Protein AF-A0A4R6FDE5-F1 (afdb_monomer_lite)

Structure (mmCIF, N/CA/C/O backbone):
data_AF-A0A4R6FDE5-F1
#
_entry.id   AF-A0A4R6FDE5-F1
#
loop_
_atom_site.group_PDB
_atom_site.id
_atom_site.type_symbol
_atom_site.label_atom_id
_atom_site.label_alt_id
_atom_site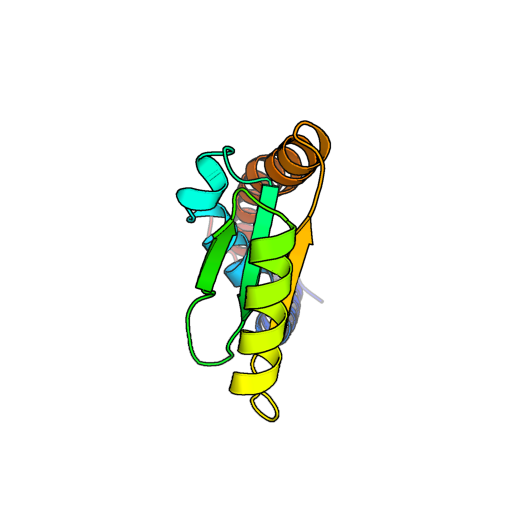.label_comp_id
_atom_site.label_asym_id
_atom_site.label_entity_id
_atom_site.label_seq_id
_atom_site.pdbx_PDB_ins_code
_atom_site.Cartn_x
_atom_site.Cartn_y
_atom_site.Cartn_z
_atom_site.occupancy
_atom_site.B_iso_or_equiv
_atom_site.auth_seq_id
_atom_site.auth_comp_id
_atom_site.auth_asym_id
_atom_site.auth_atom_id
_atom_site.pdbx_PDB_model_num
ATOM 1 N N . MET A 1 1 ? 23.647 -8.393 -17.957 1.00 69.69 1 MET A N 1
ATOM 2 C CA . MET A 1 1 ? 22.354 -7.798 -17.632 1.00 69.69 1 MET A CA 1
ATOM 3 C C . MET A 1 1 ? 22.084 -6.780 -18.705 1.00 69.69 1 MET A C 1
ATOM 5 O O . MET A 1 1 ? 22.731 -5.735 -18.722 1.00 69.69 1 MET A O 1
ATOM 9 N N . ASP A 1 2 ? 21.293 -7.190 -19.684 1.00 90.00 2 ASP A N 1
ATOM 10 C CA . ASP A 1 2 ? 20.734 -6.290 -20.685 1.00 90.00 2 ASP A CA 1
ATOM 11 C C . ASP A 1 2 ? 19.399 -5.696 -20.198 1.00 90.00 2 ASP A C 1
ATOM 13 O O . ASP A 1 2 ? 18.933 -6.000 -19.096 1.00 90.00 2 ASP A O 1
ATOM 17 N N . ASP A 1 3 ? 18.818 -4.794 -20.988 1.00 89.88 3 ASP A N 1
ATOM 18 C CA . ASP A 1 3 ? 17.592 -4.076 -20.621 1.00 89.88 3 ASP A CA 1
ATOM 19 C C . ASP A 1 3 ? 16.412 -5.033 -20.372 1.00 89.88 3 ASP A C 1
ATOM 21 O O . ASP A 1 3 ? 15.587 -4.788 -19.492 1.00 89.88 3 ASP A O 1
ATOM 25 N N . ASN A 1 4 ? 16.361 -6.159 -21.089 1.00 89.00 4 ASN A N 1
ATOM 26 C CA . ASN A 1 4 ? 15.313 -7.157 -20.926 1.00 89.00 4 ASN A CA 1
ATOM 27 C C . ASN A 1 4 ? 15.539 -8.020 -19.674 1.00 89.00 4 ASN A C 1
ATOM 29 O O . ASN A 1 4 ? 14.580 -8.294 -18.954 1.00 89.00 4 ASN A O 1
ATOM 33 N N . ASP A 1 5 ? 16.787 -8.393 -19.367 1.00 89.00 5 ASP A N 1
ATOM 34 C CA . ASP A 1 5 ? 17.142 -9.066 -18.109 1.00 89.00 5 ASP A CA 1
ATOM 35 C C . ASP A 1 5 ? 16.673 -8.246 -16.893 1.00 89.00 5 ASP A C 1
ATOM 37 O O . ASP A 1 5 ? 16.189 -8.807 -15.910 1.00 89.00 5 ASP A O 1
ATOM 41 N N . LEU A 1 6 ? 16.778 -6.913 -16.968 1.00 90.56 6 LEU A N 1
ATOM 42 C CA . LEU A 1 6 ? 16.363 -6.005 -15.898 1.00 90.56 6 LEU A CA 1
ATOM 43 C C . LEU A 1 6 ? 14.848 -5.948 -15.707 1.00 90.56 6 LEU A C 1
ATOM 45 O O . LEU A 1 6 ? 14.380 -5.923 -14.569 1.00 90.56 6 LEU A O 1
ATOM 49 N N . VAL A 1 7 ? 14.079 -5.967 -16.796 1.00 91.50 7 VAL A N 1
ATOM 50 C CA . VAL A 1 7 ? 12.613 -6.051 -16.717 1.00 91.50 7 VAL A CA 1
ATOM 51 C C . VAL A 1 7 ? 12.183 -7.393 -16.131 1.00 91.50 7 VAL A C 1
ATOM 53 O O . VAL A 1 7 ? 11.312 -7.424 -15.270 1.00 91.50 7 VAL A O 1
ATOM 56 N N . VAL A 1 8 ? 12.821 -8.494 -16.536 1.00 91.88 8 VAL A N 1
ATOM 57 C CA . VAL A 1 8 ? 12.504 -9.832 -16.016 1.00 91.88 8 VAL A CA 1
ATOM 58 C C . VAL A 1 8 ? 12.794 -9.939 -14.517 1.00 91.88 8 VAL A C 1
ATOM 60 O O . VAL A 1 8 ? 11.974 -10.476 -13.775 1.00 91.88 8 VAL A O 1
ATOM 63 N N . GLU A 1 9 ? 13.934 -9.424 -14.054 1.00 92.62 9 GLU A N 1
ATOM 64 C CA . GLU A 1 9 ? 14.272 -9.441 -12.626 1.00 92.62 9 GLU A CA 1
ATOM 65 C C . GLU A 1 9 ? 13.337 -8.542 -11.807 1.00 92.62 9 GLU A C 1
ATOM 67 O O . GLU A 1 9 ? 12.889 -8.940 -10.731 1.00 92.62 9 GLU A O 1
ATOM 72 N N . PHE A 1 10 ? 12.990 -7.362 -12.331 1.00 90.69 10 PHE A N 1
ATOM 73 C CA . PHE A 1 10 ? 12.004 -6.486 -11.703 1.00 90.69 10 PHE A CA 1
ATOM 74 C C . PHE A 1 10 ? 10.636 -7.165 -11.592 1.00 90.69 10 PHE A C 1
ATOM 76 O O . PHE A 1 10 ? 10.044 -7.151 -10.517 1.00 90.69 10 PHE A O 1
ATOM 83 N N . ASP A 1 11 ? 10.152 -7.782 -12.670 1.00 90.06 11 ASP A N 1
ATOM 84 C CA . ASP A 1 11 ? 8.848 -8.445 -12.703 1.00 90.06 11 ASP A CA 1
ATOM 85 C C . ASP A 1 11 ? 8.792 -9.627 -11.729 1.00 90.06 11 ASP A C 1
ATOM 87 O O . ASP A 1 11 ? 7.776 -9.843 -11.074 1.00 90.06 11 ASP A O 1
ATOM 91 N N . GLU A 1 12 ? 9.887 -10.375 -11.586 1.00 91.31 12 GLU A N 1
ATOM 92 C CA . GLU A 1 12 ? 9.964 -11.469 -10.619 1.00 91.31 12 GLU A CA 1
ATOM 93 C C . GLU A 1 12 ? 9.971 -10.959 -9.172 1.00 91.31 12 GLU A C 1
ATOM 95 O O . GLU A 1 12 ? 9.290 -11.530 -8.319 1.00 91.31 12 GLU A O 1
ATOM 100 N N . LEU A 1 13 ? 10.689 -9.869 -8.889 1.00 85.44 13 LEU A N 1
ATOM 101 C CA . LEU A 1 13 ? 10.673 -9.230 -7.571 1.00 85.44 13 LEU A CA 1
ATOM 102 C C . LEU A 1 13 ? 9.301 -8.632 -7.245 1.00 85.44 13 LEU A C 1
ATOM 104 O O . LEU A 1 13 ? 8.799 -8.818 -6.138 1.00 85.44 13 LEU A O 1
ATOM 108 N N . ASP A 1 14 ? 8.671 -7.948 -8.197 1.00 85.38 14 ASP A N 1
ATOM 109 C CA . ASP A 1 14 ? 7.336 -7.379 -8.020 1.00 85.38 14 ASP A CA 1
ATOM 110 C C . ASP A 1 14 ? 6.289 -8.478 -7.825 1.00 85.38 14 ASP A C 1
ATOM 112 O O . ASP A 1 14 ? 5.461 -8.372 -6.929 1.00 85.38 14 ASP A O 1
ATOM 116 N N . ARG A 1 15 ? 6.383 -9.598 -8.553 1.00 83.94 15 ARG A N 1
ATOM 117 C CA . ARG A 1 15 ? 5.515 -10.770 -8.355 1.00 83.94 15 ARG A CA 1
ATOM 118 C C . ARG A 1 15 ? 5.645 -11.372 -6.955 1.00 83.94 15 ARG A C 1
ATOM 120 O O . ARG A 1 15 ? 4.668 -11.897 -6.431 1.00 83.94 15 ARG A O 1
ATOM 127 N N . GLN A 1 16 ? 6.836 -11.326 -6.361 1.00 79.25 16 GLN A N 1
ATOM 128 C CA . GLN A 1 16 ? 7.063 -11.800 -4.992 1.00 79.25 16 GLN A CA 1
ATOM 129 C C . GLN A 1 16 ? 6.547 -10.818 -3.935 1.00 79.25 16 GLN A C 1
ATOM 131 O O . GLN A 1 16 ? 6.169 -11.245 -2.848 1.00 79.25 16 GLN A O 1
ATOM 136 N N . LEU A 1 17 ? 6.558 -9.517 -4.230 1.00 76.00 17 LEU A N 1
ATOM 137 C CA . LEU A 1 17 ? 6.208 -8.465 -3.275 1.00 76.00 17 LEU A CA 1
ATOM 138 C C . LEU A 1 17 ? 4.767 -7.950 -3.418 1.00 76.00 17 LEU A C 1
ATOM 140 O O . LEU A 1 17 ? 4.257 -7.343 -2.482 1.00 76.00 17 LEU A O 1
ATOM 144 N N . GLY A 1 18 ? 4.129 -8.136 -4.576 1.00 75.81 18 GLY A N 1
ATOM 145 C CA . GLY A 1 18 ? 2.805 -7.596 -4.905 1.00 75.81 18 GLY A CA 1
ATOM 146 C C . GLY A 1 18 ? 2.737 -6.063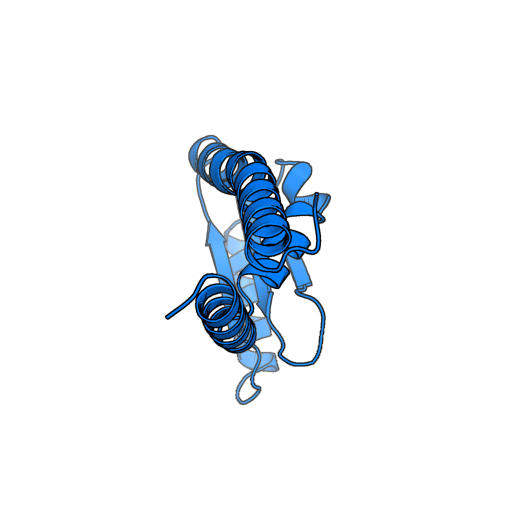 -4.902 1.00 75.81 18 GLY A C 1
ATOM 147 O O . GLY A 1 18 ? 1.661 -5.488 -4.730 1.00 75.81 18 GLY A O 1
ATOM 148 N N . LEU A 1 19 ? 3.878 -5.379 -5.038 1.00 77.62 19 LEU A N 1
ATOM 149 C CA . LEU A 1 19 ? 3.995 -3.947 -4.757 1.00 77.62 19 LEU A CA 1
ATOM 150 C C . LEU A 1 19 ? 3.211 -3.101 -5.765 1.00 77.62 19 LEU A C 1
ATOM 152 O O . LEU A 1 19 ? 2.461 -2.210 -5.365 1.00 77.62 19 LEU A O 1
ATOM 156 N N . MET A 1 20 ? 3.372 -3.358 -7.063 1.00 83.50 20 MET A N 1
ATOM 157 C CA . MET A 1 20 ? 2.69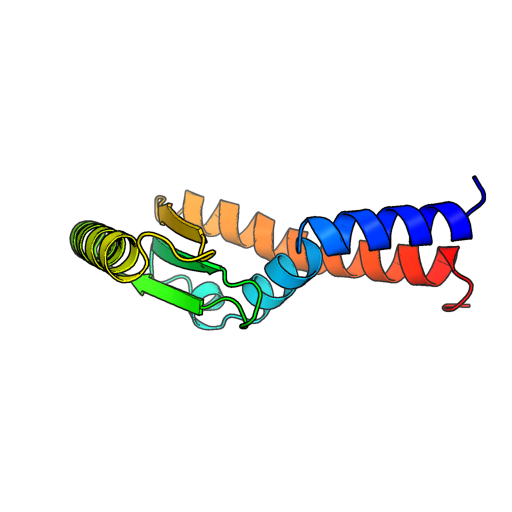8 -2.567 -8.095 1.00 83.50 20 MET A CA 1
ATOM 158 C C . MET A 1 20 ? 1.184 -2.766 -8.072 1.00 83.50 20 MET A C 1
ATOM 160 O O . MET A 1 20 ? 0.442 -1.803 -8.267 1.00 83.50 20 MET A O 1
ATOM 164 N N . ASP A 1 21 ? 0.716 -3.980 -7.792 1.00 78.38 21 ASP A N 1
ATOM 165 C CA . ASP A 1 21 ? -0.715 -4.273 -7.695 1.00 78.38 21 ASP A CA 1
ATOM 166 C C . ASP A 1 21 ? -1.336 -3.613 -6.464 1.00 78.38 21 ASP A C 1
ATOM 168 O O . ASP A 1 21 ? -2.356 -2.934 -6.595 1.00 78.38 21 ASP A O 1
ATOM 172 N N . MET A 1 22 ? -0.652 -3.652 -5.316 1.00 74.81 22 MET A N 1
ATOM 173 C CA . MET A 1 22 ? -1.048 -2.875 -4.140 1.00 74.81 22 MET A CA 1
ATOM 174 C C . MET A 1 22 ? -1.155 -1.379 -4.467 1.00 74.81 22 MET A C 1
ATOM 176 O O . MET A 1 22 ? -2.153 -0.742 -4.130 1.00 74.81 22 MET A O 1
ATOM 180 N N . LEU A 1 23 ? -0.147 -0.789 -5.119 1.00 76.00 23 LEU A N 1
ATOM 181 C CA . LEU A 1 23 ? -0.163 0.640 -5.453 1.00 76.00 23 LEU A CA 1
ATOM 182 C C . LEU A 1 23 ? -1.317 0.992 -6.409 1.00 76.00 23 LEU A C 1
ATOM 184 O O . LEU A 1 23 ? -1.945 2.041 -6.250 1.00 76.00 23 LEU A O 1
ATOM 188 N N . ARG A 1 24 ? -1.636 0.112 -7.368 1.00 78.50 24 ARG A N 1
ATOM 189 C CA . ARG A 1 24 ? -2.767 0.285 -8.296 1.00 78.50 24 ARG A CA 1
ATOM 190 C C . ARG A 1 24 ? -4.115 0.189 -7.587 1.00 78.50 24 ARG A C 1
ATOM 192 O O . ARG A 1 24 ? -4.995 1.007 -7.846 1.00 78.50 24 ARG A O 1
ATOM 199 N N . GLU A 1 25 ? -4.289 -0.777 -6.692 1.00 74.06 25 GLU A N 1
ATOM 200 C CA . GLU A 1 25 ? -5.523 -0.950 -5.917 1.00 74.06 25 GLU A CA 1
ATOM 201 C C . GLU A 1 25 ? -5.746 0.200 -4.936 1.00 74.06 25 GLU A C 1
ATOM 203 O O . GLU A 1 25 ? -6.863 0.713 -4.803 1.00 74.06 25 GLU A O 1
ATOM 208 N N . LEU A 1 26 ? -4.666 0.665 -4.306 1.00 69.94 26 LEU A N 1
ATOM 209 C CA . LEU A 1 26 ? -4.682 1.877 -3.509 1.00 69.94 26 LEU A CA 1
ATOM 210 C C . LEU A 1 26 ? -5.152 3.060 -4.374 1.00 69.94 26 LEU A C 1
ATOM 212 O O . LEU A 1 26 ? -6.055 3.784 -3.948 1.00 69.94 26 LEU A O 1
ATOM 216 N N . ASP A 1 27 ? -4.578 3.279 -5.568 1.00 69.12 27 ASP A N 1
ATOM 217 C CA . ASP A 1 27 ? -4.989 4.406 -6.419 1.00 69.12 27 ASP A CA 1
ATOM 218 C C . ASP A 1 27 ? -6.445 4.267 -6.888 1.00 69.12 27 ASP A C 1
ATOM 220 O O . ASP A 1 27 ? -7.199 5.242 -6.903 1.00 69.12 27 ASP A O 1
ATOM 224 N N . ALA A 1 28 ? -6.909 3.063 -7.208 1.00 66.75 28 ALA A N 1
ATOM 225 C CA . ALA A 1 28 ? -8.281 2.838 -7.656 1.00 66.75 28 ALA A CA 1
ATOM 226 C C . ALA A 1 28 ? -9.343 3.108 -6.567 1.00 66.75 28 ALA A C 1
ATOM 228 O O . ALA A 1 28 ? -10.516 3.328 -6.890 1.00 66.75 28 ALA A O 1
ATOM 229 N N . SER A 1 29 ? -8.968 3.132 -5.284 1.00 66.81 29 SER A N 1
ATOM 230 C CA . SER A 1 29 ? -9.926 3.235 -4.183 1.00 66.81 29 SER A CA 1
ATOM 231 C C . SER A 1 29 ? -10.544 4.633 -4.023 1.00 66.81 29 SER A C 1
ATOM 233 O O . SER A 1 29 ? -9.908 5.628 -3.659 1.00 66.81 29 SER A O 1
ATOM 235 N N . ALA A 1 30 ? -11.859 4.708 -4.239 1.00 61.53 30 ALA A N 1
ATOM 236 C CA . ALA A 1 30 ? -12.642 5.931 -4.068 1.00 61.53 30 ALA A CA 1
ATOM 237 C C . ALA A 1 30 ? -12.760 6.374 -2.595 1.00 61.53 30 ALA A C 1
ATOM 239 O O . ALA A 1 30 ? -12.802 7.577 -2.314 1.00 61.53 30 ALA A O 1
ATOM 240 N N . ASP A 1 31 ? -12.782 5.425 -1.655 1.00 59.78 31 ASP A N 1
ATOM 241 C CA . ASP A 1 31 ? -12.878 5.701 -0.213 1.00 59.78 31 ASP A CA 1
ATOM 242 C C . ASP A 1 31 ? -11.625 6.400 0.317 1.00 59.78 31 ASP A C 1
ATOM 244 O O . ASP A 1 31 ? -11.687 7.296 1.165 1.00 59.78 31 ASP A O 1
ATOM 248 N N . ILE A 1 32 ? -10.496 6.037 -0.278 1.00 61.88 32 ILE A N 1
ATOM 249 C CA . ILE A 1 32 ? -9.194 6.661 -0.122 1.00 61.88 32 ILE A CA 1
ATOM 250 C C . ILE A 1 32 ? -9.209 8.076 -0.731 1.00 61.88 32 ILE A C 1
ATOM 252 O O . ILE A 1 32 ? -8.996 9.073 -0.028 1.00 61.88 32 ILE A O 1
ATOM 256 N N . LYS A 1 33 ? -9.560 8.207 -2.014 1.00 60.12 33 LYS A N 1
ATOM 257 C CA . LYS A 1 33 ? -9.605 9.505 -2.718 1.00 60.12 33 LYS A CA 1
ATOM 258 C C . LYS A 1 33 ? -10.569 10.516 -2.072 1.00 60.12 33 LYS A C 1
ATOM 260 O O . LYS A 1 33 ? -10.354 11.727 -2.163 1.00 60.12 33 LYS A O 1
ATOM 265 N N . GLY A 1 34 ? -11.591 10.045 -1.354 1.00 58.88 34 GLY A N 1
ATOM 266 C CA . GLY A 1 34 ? -12.556 10.871 -0.626 1.00 58.88 34 GLY A CA 1
ATOM 267 C C . GLY A 1 34 ? -11.989 11.652 0.569 1.00 58.88 34 GLY A C 1
ATOM 268 O O . GLY A 1 34 ? -12.612 12.632 0.985 1.00 58.88 34 GLY A O 1
ATOM 269 N N . GLY A 1 35 ? -10.833 11.258 1.125 1.00 57.59 35 GLY A N 1
ATOM 270 C CA . GLY A 1 35 ? -10.051 12.027 2.110 1.00 57.59 35 GLY A CA 1
ATOM 271 C C . GLY A 1 35 ? -10.764 12.411 3.418 1.00 57.59 35 GLY A C 1
ATOM 272 O O . GLY A 1 35 ? -10.319 13.321 4.119 1.00 57.59 35 GLY A O 1
ATOM 273 N N . LYS A 1 36 ? -11.904 11.784 3.738 1.00 58.09 36 LYS A N 1
ATOM 274 C CA . LYS A 1 36 ? -12.721 12.113 4.925 1.00 58.09 36 LYS A CA 1
ATOM 275 C C . LYS A 1 36 ? -12.364 11.279 6.156 1.00 58.09 36 LYS A C 1
ATOM 277 O O . LYS A 1 36 ? -12.640 11.720 7.273 1.00 58.09 36 LYS A O 1
ATOM 282 N N . ASN A 1 37 ? -11.757 10.112 5.957 1.00 62.62 37 ASN A N 1
ATOM 283 C CA . ASN A 1 37 ? -11.485 9.126 6.998 1.00 62.62 37 ASN A CA 1
ATOM 284 C C . ASN A 1 37 ? -9.964 8.978 7.177 1.00 62.62 37 ASN A C 1
ATOM 286 O O . ASN A 1 37 ? -9.232 8.898 6.197 1.00 62.62 37 ASN A O 1
ATOM 290 N N . HIS A 1 38 ? -9.497 8.990 8.428 1.00 73.75 38 HIS A N 1
ATOM 291 C CA . HIS A 1 38 ? -8.063 9.042 8.786 1.00 73.75 38 HIS A CA 1
ATOM 292 C C . HIS A 1 38 ? -7.544 7.733 9.380 1.00 73.75 38 HIS A C 1
ATOM 294 O O . HIS A 1 38 ? -6.396 7.656 9.812 1.00 73.75 38 HIS A O 1
ATOM 300 N N . ASN A 1 39 ? -8.425 6.739 9.447 1.00 79.88 39 ASN A N 1
ATOM 301 C CA . ASN A 1 39 ? -8.146 5.415 9.961 1.00 79.88 39 ASN A CA 1
ATOM 302 C C . ASN A 1 39 ? -8.572 4.448 8.864 1.00 79.88 39 ASN A C 1
ATOM 304 O O . ASN A 1 39 ? -9.753 4.406 8.509 1.00 79.88 39 ASN A O 1
ATOM 308 N N . ILE A 1 40 ? -7.608 3.749 8.286 1.00 80.19 40 ILE A N 1
ATOM 309 C CA . ILE A 1 40 ? -7.820 2.878 7.135 1.00 80.19 40 ILE A CA 1
ATOM 310 C C . ILE A 1 40 ? -7.235 1.525 7.489 1.00 80.19 40 ILE A C 1
ATOM 312 O O . ILE A 1 40 ? -6.074 1.452 7.878 1.00 80.19 40 ILE A O 1
ATOM 316 N N . ILE A 1 41 ? -8.044 0.482 7.383 1.00 82.94 41 ILE A N 1
ATOM 317 C CA . ILE A 1 41 ? -7.582 -0.896 7.475 1.00 82.94 41 ILE A CA 1
ATOM 318 C C . ILE A 1 41 ? -7.409 -1.397 6.047 1.00 82.94 41 ILE A C 1
ATOM 320 O O . ILE A 1 41 ? -8.346 -1.313 5.250 1.00 82.94 41 ILE A O 1
ATOM 324 N N . LEU A 1 42 ? -6.207 -1.870 5.748 1.00 81.56 42 LEU A N 1
ATOM 325 C CA . LEU A 1 42 ? -5.865 -2.582 4.526 1.00 81.56 42 LEU A CA 1
ATOM 326 C C . LEU A 1 42 ? -5.814 -4.067 4.870 1.00 81.56 42 LEU A C 1
ATOM 328 O O . LEU A 1 42 ? -5.169 -4.444 5.849 1.00 81.56 42 LEU A O 1
ATOM 332 N N . ILE A 1 43 ? -6.528 -4.882 4.103 1.00 84.69 43 ILE A N 1
ATOM 333 C CA . ILE A 1 43 ? -6.565 -6.333 4.266 1.00 84.69 43 ILE A CA 1
ATOM 334 C C . ILE A 1 43 ? -6.004 -6.931 2.983 1.00 84.69 43 ILE A C 1
ATOM 336 O O . ILE A 1 43 ? -6.619 -6.825 1.920 1.00 84.69 43 ILE A O 1
ATOM 340 N N . PHE A 1 44 ? -4.837 -7.547 3.101 1.00 78.25 44 PHE A N 1
ATOM 341 C CA . PHE A 1 44 ? -4.153 -8.254 2.033 1.00 78.25 44 PHE A CA 1
ATOM 342 C C . PHE A 1 44 ? -4.523 -9.733 2.071 1.00 78.25 44 PHE A C 1
ATOM 344 O O . PHE A 1 44 ? -4.708 -10.325 3.135 1.00 78.25 44 PHE A O 1
ATOM 351 N N . SER A 1 45 ? -4.632 -10.331 0.893 1.00 79.69 45 SER A N 1
ATOM 352 C CA . SER A 1 45 ? -4.922 -11.747 0.708 1.00 79.69 45 SER A CA 1
ATOM 353 C C . SER A 1 45 ? -4.202 -12.210 -0.550 1.00 79.69 45 SER A C 1
ATOM 355 O O . SER A 1 45 ? -4.266 -11.520 -1.560 1.00 79.69 45 SER A O 1
ATOM 357 N N . GLU A 1 46 ? -3.559 -13.378 -0.526 1.00 70.94 46 GLU A N 1
ATOM 358 C CA . GLU A 1 46 ? -2.877 -13.907 -1.722 1.00 70.94 46 GLU A CA 1
ATOM 359 C C . GLU A 1 46 ? -3.858 -14.183 -2.877 1.00 70.94 46 GLU A C 1
ATOM 361 O O . GLU A 1 46 ? -3.531 -13.987 -4.044 1.00 70.94 46 GLU A O 1
ATOM 366 N N . ASP A 1 47 ? -5.089 -14.585 -2.544 1.00 75.31 47 ASP A N 1
ATOM 367 C CA . ASP A 1 47 ? -6.089 -15.036 -3.522 1.00 75.31 47 ASP A CA 1
ATOM 368 C C . ASP A 1 47 ? -7.165 -13.993 -3.876 1.00 75.31 47 ASP A C 1
ATOM 370 O O . ASP A 1 47 ? -8.088 -14.293 -4.641 1.00 75.31 47 ASP A O 1
ATOM 374 N N . ALA A 1 48 ? -7.124 -12.794 -3.286 1.00 73.25 48 ALA A N 1
ATOM 375 C CA . ALA A 1 48 ? -8.198 -11.813 -3.434 1.00 73.25 48 ALA A CA 1
ATOM 376 C C . ALA A 1 48 ? -7.674 -10.372 -3.517 1.00 73.25 48 ALA A C 1
ATOM 378 O O . ALA A 1 48 ? -6.671 -10.063 -2.877 1.00 73.25 48 ALA A O 1
ATOM 379 N N . PRO A 1 49 ? -8.373 -9.484 -4.254 1.00 71.38 49 PRO A N 1
ATOM 380 C CA . PRO A 1 49 ? -8.049 -8.058 -4.291 1.00 71.38 49 PRO A CA 1
ATOM 381 C C . PRO A 1 49 ? -7.999 -7.445 -2.890 1.00 71.38 49 PRO A C 1
ATOM 383 O O . PRO A 1 49 ? -8.795 -7.836 -2.029 1.00 71.38 49 PRO A O 1
ATOM 386 N N . MET A 1 50 ? -7.124 -6.457 -2.673 1.00 75.31 50 MET A N 1
ATOM 387 C CA . MET A 1 50 ? -7.014 -5.777 -1.380 1.00 75.31 50 MET A CA 1
ATOM 388 C C . MET A 1 50 ? -8.359 -5.182 -0.963 1.00 75.31 50 MET A C 1
ATOM 390 O O . MET A 1 50 ? -8.976 -4.382 -1.677 1.00 75.31 50 MET A O 1
ATOM 394 N N . GLU A 1 51 ? -8.790 -5.516 0.251 1.00 83.56 51 GLU A N 1
ATOM 395 C CA . GLU A 1 51 ? -9.972 -4.906 0.845 1.00 83.56 51 GLU A CA 1
ATOM 396 C C . GLU A 1 51 ? -9.564 -3.683 1.665 1.00 83.56 51 GLU A C 1
ATOM 398 O O . GLU A 1 51 ? -8.600 -3.701 2.435 1.00 83.56 51 GLU A O 1
ATOM 403 N N . ILE A 1 52 ? -10.330 -2.603 1.519 1.00 79.81 52 ILE A N 1
ATOM 404 C CA . ILE A 1 52 ? -10.063 -1.338 2.197 1.00 79.81 52 ILE A CA 1
ATOM 405 C C . ILE A 1 52 ? -11.278 -0.965 3.030 1.00 79.81 52 ILE A C 1
ATOM 407 O O . ILE A 1 52 ? -12.367 -0.745 2.503 1.00 79.81 52 ILE A O 1
ATOM 411 N N . GLN A 1 53 ? -11.086 -0.841 4.341 1.00 85.50 53 GLN A N 1
ATOM 412 C CA . GLN A 1 53 ? -12.122 -0.370 5.256 1.00 85.50 53 GLN A CA 1
ATOM 413 C C . GLN A 1 53 ? -11.713 0.967 5.861 1.00 85.50 53 GLN A C 1
ATOM 415 O O . GLN A 1 53 ? -10.612 1.118 6.388 1.00 85.50 53 GLN A O 1
ATOM 420 N N . THR A 1 54 ? -12.601 1.961 5.810 1.00 81.31 54 THR A N 1
ATOM 421 C CA . THR A 1 54 ? -12.292 3.311 6.293 1.00 81.31 54 THR A CA 1
ATOM 422 C C . THR A 1 54 ? -13.177 3.715 7.468 1.00 81.31 54 THR A C 1
ATOM 424 O O . THR A 1 54 ? -14.394 3.539 7.456 1.00 81.31 54 THR A O 1
ATOM 427 N N . PHE A 1 55 ? -12.566 4.321 8.485 1.00 83.75 55 PHE A N 1
ATOM 428 C CA . PHE A 1 55 ? -13.229 4.689 9.732 1.00 83.75 55 PHE A CA 1
ATOM 429 C C . PHE A 1 55 ? -12.957 6.146 10.104 1.00 83.75 55 PHE A C 1
ATOM 431 O O . PHE A 1 55 ? -11.845 6.676 9.976 1.00 83.75 55 PHE A O 1
ATOM 438 N N . ARG A 1 56 ? -13.993 6.813 10.619 1.00 81.88 56 ARG A N 1
ATOM 439 C CA . ARG A 1 56 ? -13.876 8.177 11.163 1.00 81.88 56 ARG A CA 1
ATOM 440 C C . ARG A 1 56 ? -13.279 8.187 12.562 1.00 81.88 56 ARG A C 1
ATOM 442 O O . ARG A 1 56 ? -12.529 9.102 12.885 1.00 81.88 56 ARG A O 1
ATOM 449 N N . ASP A 1 57 ? -13.624 7.183 13.360 1.00 84.19 57 ASP A N 1
ATOM 450 C CA . ASP A 1 57 ? -13.195 7.050 14.744 1.00 84.19 57 ASP A CA 1
ATOM 451 C C . ASP A 1 57 ? -12.048 6.041 14.867 1.00 84.19 57 ASP A C 1
ATOM 453 O O . ASP A 1 57 ? -12.102 4.941 14.315 1.00 84.19 57 ASP A O 1
ATOM 457 N N . ALA A 1 58 ? -11.000 6.430 15.591 1.00 83.06 58 ALA A N 1
ATOM 458 C CA . ALA A 1 58 ? -9.822 5.590 15.774 1.00 83.06 58 ALA A CA 1
ATOM 459 C C . ALA A 1 58 ? -10.105 4.396 16.694 1.00 83.06 58 ALA A C 1
ATOM 461 O O . ALA A 1 58 ? -9.574 3.315 16.465 1.00 83.06 58 ALA A O 1
ATOM 462 N N . THR A 1 59 ? -10.954 4.570 17.710 1.00 88.62 59 THR A N 1
ATOM 463 C CA . THR A 1 59 ? -11.324 3.494 18.642 1.00 88.62 59 THR A CA 1
ATOM 464 C C . THR A 1 59 ? -12.092 2.408 17.903 1.00 88.62 59 THR A C 1
ATOM 466 O O . THR A 1 59 ? -11.776 1.233 18.047 1.00 88.62 59 THR A O 1
ATOM 469 N N . GLN A 1 60 ? -13.030 2.806 17.041 1.00 91.25 60 GLN A N 1
ATOM 470 C CA . GLN A 1 60 ? -13.760 1.892 16.172 1.00 91.25 60 GLN A CA 1
ATOM 471 C C . GLN A 1 60 ? -12.816 1.110 15.251 1.00 91.25 60 GLN A C 1
ATOM 473 O O . GLN A 1 60 ? -12.925 -0.109 15.178 1.00 91.25 60 GLN A O 1
ATOM 478 N N . ALA A 1 61 ? -11.871 1.788 14.590 1.00 89.06 61 ALA A N 1
ATOM 479 C CA . ALA A 1 61 ? -10.900 1.129 13.715 1.00 89.06 61 ALA A CA 1
ATOM 480 C C . ALA A 1 61 ? -10.040 0.104 14.472 1.00 89.06 61 ALA A C 1
ATOM 482 O O . ALA A 1 61 ? -9.788 -0.985 13.976 1.00 89.06 61 ALA A O 1
ATOM 483 N N . ILE A 1 62 ? -9.617 0.436 15.694 1.00 89.25 62 ILE A N 1
ATOM 484 C CA . ILE A 1 62 ? -8.846 -0.469 16.554 1.00 89.25 62 ILE A CA 1
ATOM 485 C C . ILE A 1 62 ? -9.662 -1.695 16.941 1.00 89.25 62 ILE A C 1
ATOM 487 O O . ILE A 1 62 ? -9.158 -2.809 16.869 1.00 89.25 62 ILE A O 1
ATOM 491 N N . SER A 1 63 ? -10.911 -1.498 17.363 1.00 93.50 63 SER A N 1
ATOM 492 C CA . SER A 1 63 ? -11.784 -2.612 17.722 1.00 93.50 63 SER A CA 1
ATOM 493 C C . SER A 1 63 ? -12.013 -3.545 16.537 1.00 93.50 63 SER A C 1
ATOM 495 O O . SER A 1 63 ? -11.926 -4.753 16.707 1.00 93.50 63 SER A O 1
ATOM 497 N N . VAL A 1 64 ? -12.246 -2.998 15.340 1.00 93.25 64 VAL A N 1
ATOM 498 C CA . VAL A 1 64 ? -12.413 -3.809 14.127 1.00 93.25 64 VAL A CA 1
ATOM 499 C C . VAL A 1 64 ? -11.122 -4.535 13.756 1.00 93.25 64 VAL A C 1
ATOM 501 O O . VAL A 1 64 ? -11.185 -5.716 13.440 1.00 93.25 64 VAL A O 1
ATOM 504 N N . LEU A 1 65 ? -9.962 -3.875 13.852 1.00 90.12 65 LEU A N 1
ATOM 505 C CA . LEU A 1 65 ? -8.665 -4.515 13.614 1.00 90.12 65 LEU A CA 1
ATOM 506 C C . LEU A 1 65 ? -8.492 -5.761 14.491 1.00 90.12 65 LEU A C 1
ATOM 508 O O . LEU A 1 65 ? -8.183 -6.825 13.971 1.00 90.12 65 LEU A O 1
ATOM 512 N N . PHE A 1 66 ? -8.757 -5.650 15.796 1.00 91.19 66 PHE A N 1
ATOM 513 C CA . PHE A 1 66 ? -8.633 -6.786 16.712 1.00 91.19 66 PHE A CA 1
ATOM 514 C C . PHE A 1 66 ? -9.572 -7.946 16.369 1.00 91.19 66 PHE A C 1
ATOM 516 O O . PHE A 1 66 ? -9.180 -9.106 16.496 1.00 91.19 66 PHE A O 1
ATOM 523 N N . GLU A 1 67 ? -10.811 -7.659 15.961 1.00 94.44 67 GLU A N 1
ATOM 524 C CA . GLU A 1 67 ? -11.742 -8.715 15.553 1.00 94.44 67 GLU A CA 1
ATOM 525 C C . GLU A 1 67 ? -11.287 -9.385 14.252 1.00 94.44 67 GLU A C 1
ATOM 527 O O . GLU A 1 67 ? -11.298 -10.610 14.179 1.00 94.44 67 GLU A O 1
ATOM 532 N N . LEU A 1 68 ? -10.805 -8.612 13.273 1.00 91.19 68 LEU A N 1
ATOM 533 C CA . LEU A 1 68 ? -10.278 -9.141 12.012 1.00 91.19 68 LEU A CA 1
ATOM 534 C C . LEU A 1 68 ? -9.030 -10.005 12.229 1.00 91.19 68 LEU A C 1
ATOM 536 O O . LEU A 1 68 ? -8.963 -11.114 11.709 1.00 91.19 68 LEU A O 1
ATOM 540 N N . GLU A 1 69 ? -8.068 -9.542 13.031 1.00 87.44 69 GLU A N 1
ATOM 541 C CA . GLU A 1 69 ? -6.863 -10.312 13.378 1.00 87.44 69 GLU A CA 1
ATOM 542 C C . GLU A 1 69 ? -7.219 -11.639 14.060 1.00 87.44 69 GLU A C 1
ATOM 544 O O . GLU A 1 69 ? -6.580 -12.664 13.827 1.00 87.44 69 GLU A O 1
ATOM 549 N N . LYS A 1 70 ? -8.259 -11.638 14.900 1.00 91.12 70 LYS A N 1
ATOM 550 C CA . LYS A 1 70 ? -8.738 -12.838 15.586 1.00 91.12 70 LYS A CA 1
ATOM 551 C C . LYS A 1 70 ? -9.507 -13.777 14.656 1.00 91.12 70 LYS A C 1
ATOM 553 O O . LYS A 1 70 ? -9.330 -14.989 14.754 1.00 91.12 70 LYS A O 1
ATOM 558 N N . GLU A 1 71 ? -10.366 -13.242 13.793 1.00 91.50 71 GLU A N 1
ATOM 559 C CA . GLU A 1 71 ? -11.144 -14.008 12.812 1.00 91.50 71 GLU A CA 1
ATOM 560 C C . GLU A 1 71 ? -10.238 -14.675 11.772 1.00 91.50 71 GLU A C 1
ATOM 562 O O . GLU A 1 71 ? -10.467 -15.819 11.382 1.00 91.50 71 GLU A O 1
ATOM 567 N N . HIS A 1 72 ? -9.172 -13.983 11.378 1.00 86.31 72 HIS A N 1
ATOM 568 C CA . HIS A 1 72 ? -8.209 -14.434 10.378 1.00 86.31 72 HIS A CA 1
ATOM 569 C C . HIS A 1 72 ? -6.933 -15.032 10.983 1.00 86.31 72 HIS A C 1
ATOM 571 O O . HIS A 1 72 ? -5.960 -15.281 10.266 1.00 86.31 72 HIS A O 1
ATOM 577 N N . ALA A 1 73 ? -6.936 -15.322 12.287 1.00 81.88 73 ALA A N 1
ATOM 578 C CA . ALA A 1 73 ? -5.810 -15.945 12.965 1.00 81.88 73 ALA A CA 1
ATOM 579 C C . ALA A 1 73 ? -5.471 -17.306 12.331 1.00 81.88 73 ALA A C 1
ATOM 581 O O . ALA A 1 73 ? -6.290 -18.226 12.317 1.00 81.88 73 ALA A O 1
ATOM 582 N N . GLY A 1 74 ? -4.239 -17.443 11.834 1.00 78.06 74 GLY A N 1
ATOM 583 C CA . GLY A 1 74 ? -3.775 -18.658 11.154 1.00 78.06 74 GLY A CA 1
ATOM 584 C C . GLY A 1 74 ? -4.141 -18.739 9.669 1.00 78.06 74 GLY A C 1
ATOM 585 O O . GLY A 1 74 ? -4.054 -19.821 9.094 1.00 78.06 74 GLY A O 1
ATOM 586 N N . THR A 1 75 ? -4.554 -17.626 9.060 1.00 82.62 75 THR A N 1
ATOM 587 C CA . THR A 1 75 ? -4.649 -17.471 7.600 1.00 82.62 75 THR A CA 1
ATOM 588 C C . THR A 1 75 ? -3.471 -16.648 7.072 1.00 82.62 75 THR A C 1
ATOM 590 O O . THR A 1 75 ? -2.825 -15.946 7.844 1.00 82.62 75 THR A O 1
ATOM 593 N N . GLU A 1 76 ? -3.230 -16.691 5.761 1.00 77.19 76 GLU A N 1
ATOM 594 C CA . GLU A 1 76 ? -2.195 -15.895 5.071 1.00 77.19 76 GLU A CA 1
ATOM 595 C C . GLU A 1 76 ? -2.619 -14.428 4.839 1.00 77.19 76 GLU A C 1
ATOM 597 O O . GLU A 1 76 ? -2.053 -13.728 4.002 1.00 77.19 76 GLU A O 1
ATOM 602 N N . LYS A 1 77 ? -3.658 -13.944 5.535 1.00 79.38 77 LYS A N 1
ATOM 603 C CA . LYS A 1 77 ? -4.096 -12.553 5.407 1.00 79.38 77 LYS A CA 1
ATOM 604 C C . LYS A 1 77 ? -3.220 -11.635 6.252 1.00 79.38 77 LYS A C 1
ATOM 606 O O . LYS A 1 77 ? -3.148 -11.805 7.469 1.00 79.38 77 LYS A O 1
ATOM 611 N N . ASP A 1 78 ? -2.635 -10.621 5.622 1.00 77.38 78 ASP A N 1
ATOM 612 C CA . ASP A 1 78 ? -1.964 -9.520 6.319 1.00 77.38 78 ASP A CA 1
ATOM 613 C C . ASP A 1 78 ? -2.953 -8.363 6.515 1.00 77.38 78 ASP A C 1
ATOM 615 O O . ASP A 1 78 ? -3.670 -7.974 5.592 1.00 77.38 78 ASP A O 1
ATOM 619 N N . ILE A 1 79 ? -3.051 -7.837 7.734 1.00 82.81 79 ILE A N 1
ATOM 620 C CA . ILE A 1 79 ? -4.043 -6.823 8.103 1.00 82.81 79 ILE A CA 1
ATOM 621 C C . ILE A 1 79 ? -3.325 -5.657 8.765 1.00 82.81 79 ILE A C 1
ATOM 623 O O . ILE A 1 79 ? -2.753 -5.782 9.845 1.00 82.81 79 ILE A O 1
ATOM 627 N N . VAL A 1 80 ? -3.403 -4.484 8.139 1.00 78.56 80 VAL A N 1
ATOM 628 C CA . VAL A 1 80 ? -2.640 -3.306 8.557 1.00 78.56 80 VAL A CA 1
ATOM 629 C C . VAL A 1 80 ? -3.564 -2.118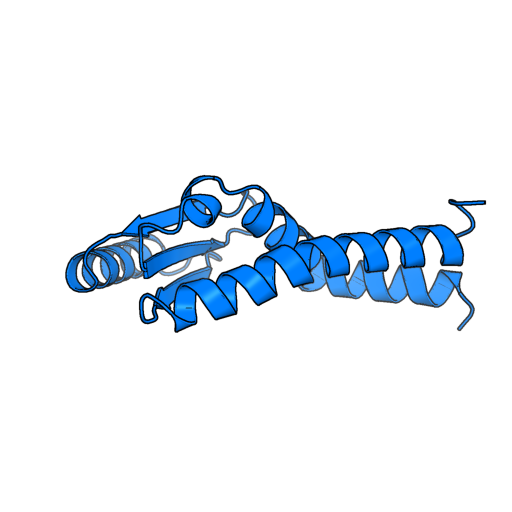 8.786 1.00 78.56 80 VAL A C 1
ATOM 631 O O . VAL A 1 80 ? -4.359 -1.746 7.926 1.00 78.56 80 VAL A O 1
ATOM 634 N N . LEU A 1 81 ? -3.424 -1.462 9.942 1.00 80.56 81 LEU A N 1
ATOM 635 C CA . LEU A 1 81 ? -4.104 -0.203 10.245 1.00 80.56 81 LEU A CA 1
ATOM 636 C C . LEU A 1 81 ? -3.183 0.993 10.000 1.00 80.56 81 LEU A C 1
ATOM 638 O O . LEU A 1 81 ? -2.215 1.225 10.724 1.00 80.56 81 LEU A O 1
ATOM 642 N N . VAL A 1 82 ? -3.568 1.831 9.047 1.00 75.06 82 VAL A N 1
ATOM 643 C CA . VAL A 1 82 ? -2.930 3.113 8.764 1.00 75.06 82 VAL A CA 1
ATOM 644 C C . VAL A 1 82 ? -3.671 4.219 9.517 1.00 75.06 82 VAL A C 1
ATOM 646 O O . VAL A 1 82 ? -4.877 4.416 9.341 1.00 75.06 82 VAL A O 1
ATOM 649 N N . ARG A 1 83 ? -2.946 4.961 10.368 1.00 71.12 83 ARG A N 1
ATOM 650 C CA . ARG A 1 83 ? -3.454 6.141 11.092 1.00 71.12 83 ARG A CA 1
ATOM 651 C C . ARG A 1 83 ? -2.621 7.376 10.782 1.00 71.12 83 ARG A C 1
ATOM 653 O O . ARG A 1 83 ? -1.401 7.295 10.687 1.00 71.12 83 ARG A O 1
ATOM 660 N N . GLY A 1 84 ? -3.253 8.543 10.787 1.00 62.25 84 GLY A N 1
ATOM 661 C CA . GLY A 1 84 ? -2.530 9.811 10.910 1.00 62.25 84 GLY A CA 1
ATOM 662 C C . GLY A 1 84 ? -3.454 11.009 11.137 1.00 62.25 84 GLY A C 1
ATOM 663 O O . GLY A 1 84 ? -4.672 10.868 11.231 1.00 62.25 84 GLY A O 1
ATOM 664 N N . ASN A 1 85 ? -2.888 12.217 11.213 1.00 51.47 85 ASN A N 1
ATOM 665 C CA . ASN A 1 85 ? -3.680 13.444 11.347 1.00 51.47 85 ASN A CA 1
ATOM 666 C C . ASN A 1 85 ? -4.250 13.914 9.981 1.00 51.47 85 ASN A C 1
ATOM 668 O O . ASN A 1 85 ? -3.805 13.470 8.923 1.00 51.47 85 ASN A O 1
ATOM 672 N N . ARG A 1 86 ? -5.219 14.848 9.981 1.00 53.16 86 ARG A N 1
ATOM 673 C CA . ARG A 1 86 ? -5.842 15.417 8.756 1.00 53.16 86 ARG A CA 1
ATOM 674 C C . ARG A 1 86 ? -4.857 15.921 7.698 1.00 53.16 86 ARG A C 1
ATOM 676 O O . ARG A 1 86 ? -5.209 15.987 6.522 1.00 53.16 86 ARG A O 1
ATOM 683 N N . HIS A 1 87 ? -3.676 16.350 8.118 1.00 47.97 87 HIS A N 1
ATOM 684 C CA . HIS A 1 87 ? -2.647 16.923 7.267 1.00 47.97 87 HIS A CA 1
ATOM 685 C C . HIS A 1 87 ? -1.641 15.858 6.807 1.00 47.97 87 HIS A C 1
ATOM 687 O O . HIS A 1 87 ? -1.336 15.797 5.623 1.00 47.97 87 HIS A O 1
ATOM 693 N N . ASP A 1 88 ? -1.213 14.968 7.696 1.00 54.16 88 ASP A N 1
ATOM 694 C CA . ASP A 1 88 ? -0.198 13.940 7.464 1.00 54.16 88 ASP A CA 1
ATOM 695 C C . ASP A 1 88 ? -0.767 12.742 6.724 1.00 54.16 88 ASP A C 1
ATOM 697 O O . ASP A 1 88 ? -0.121 12.273 5.803 1.00 54.16 88 ASP A O 1
ATOM 701 N N . VAL A 1 89 ? -1.998 12.300 7.019 1.00 53.09 89 VAL A N 1
ATOM 702 C CA . VAL A 1 89 ? -2.655 11.264 6.197 1.00 53.09 89 VAL A CA 1
ATOM 703 C C . VAL A 1 89 ? -2.876 11.801 4.813 1.00 53.09 89 VAL A C 1
ATOM 705 O O . VAL A 1 89 ? -2.591 11.096 3.874 1.00 53.09 89 VAL A O 1
ATOM 708 N N . ARG A 1 90 ? -3.334 13.050 4.668 1.00 52.38 90 ARG A N 1
ATOM 709 C CA . ARG A 1 90 ? -3.596 13.653 3.357 1.00 52.38 90 ARG A CA 1
ATOM 710 C C . ARG A 1 90 ? -2.313 13.941 2.581 1.00 52.38 90 ARG A C 1
ATOM 712 O O . ARG A 1 90 ? -2.365 13.917 1.360 1.00 52.38 90 ARG A O 1
ATOM 719 N N . THR A 1 91 ? -1.203 14.229 3.258 1.00 53.75 91 THR A N 1
ATOM 720 C CA . THR A 1 91 ? 0.109 14.459 2.631 1.00 53.75 91 THR A CA 1
ATOM 721 C C . THR A 1 91 ? 0.791 13.140 2.305 1.00 53.75 91 THR A C 1
ATOM 723 O O . THR A 1 91 ? 1.213 12.971 1.174 1.00 53.75 91 THR A O 1
ATOM 726 N N . ALA A 1 92 ? 0.821 12.181 3.232 1.00 52.72 92 ALA A N 1
ATOM 727 C CA . ALA A 1 92 ? 1.280 10.824 2.966 1.00 52.72 92 ALA A CA 1
ATOM 728 C C . ALA A 1 92 ? 0.432 10.195 1.863 1.00 52.72 92 ALA A C 1
ATOM 730 O O . ALA A 1 92 ? 1.004 9.708 0.912 1.00 52.72 92 ALA A O 1
ATOM 731 N N . PHE A 1 93 ? -0.897 10.320 1.903 1.00 52.88 93 PHE A N 1
ATOM 732 C CA . PHE A 1 93 ? -1.777 9.938 0.799 1.00 52.88 93 PHE A CA 1
ATOM 733 C C . PHE A 1 93 ? -1.420 10.662 -0.481 1.00 52.88 93 PHE A C 1
ATOM 735 O O . PHE A 1 93 ? -1.190 10.019 -1.481 1.00 52.88 93 PHE A O 1
ATOM 742 N N . ARG A 1 94 ? -1.430 11.996 -0.508 1.00 52.69 94 ARG A N 1
ATOM 743 C CA . ARG A 1 94 ? -1.228 12.717 -1.766 1.00 52.69 94 ARG A CA 1
ATOM 744 C C . ARG A 1 94 ? 0.141 12.407 -2.360 1.00 52.69 94 ARG A C 1
ATOM 746 O O . ARG A 1 94 ? 0.211 12.244 -3.565 1.00 52.69 94 ARG A O 1
ATOM 753 N N . ASN A 1 95 ? 1.170 12.247 -1.539 1.00 52.56 95 ASN A N 1
ATOM 754 C CA . ASN A 1 95 ? 2.465 11.767 -1.993 1.00 52.56 95 ASN A CA 1
ATOM 755 C C . ASN A 1 95 ? 2.345 10.309 -2.481 1.00 52.56 95 ASN A C 1
ATOM 757 O O . ASN A 1 95 ? 2.558 10.043 -3.645 1.00 52.56 95 ASN A O 1
ATOM 761 N N . TYR A 1 96 ? 1.823 9.372 -1.692 1.00 51.91 96 TYR A N 1
ATOM 762 C CA . TYR A 1 96 ? 1.561 7.986 -2.119 1.00 51.91 96 TYR A CA 1
ATOM 763 C C . TYR A 1 96 ? 0.460 7.807 -3.183 1.00 51.91 96 TYR A C 1
ATOM 765 O O . TYR A 1 96 ? 0.174 6.675 -3.522 1.00 51.91 96 TYR A O 1
ATOM 773 N N . PHE A 1 97 ? -0.185 8.848 -3.714 1.00 53.03 97 PHE A N 1
ATOM 774 C CA . PHE A 1 97 ? -1.250 8.728 -4.723 1.00 53.03 97 PHE A CA 1
ATOM 775 C C . PHE A 1 97 ? -0.951 9.547 -5.959 1.00 53.03 97 PHE A C 1
ATOM 777 O O . PHE A 1 97 ? -1.034 9.019 -7.059 1.00 53.03 97 PHE A O 1
ATOM 784 N N . SER A 1 98 ? -0.582 10.817 -5.800 1.00 54.03 98 SER A N 1
ATOM 785 C CA . SER A 1 98 ? -0.021 11.598 -6.899 1.00 54.03 98 SER A CA 1
ATOM 786 C C . SER A 1 98 ? 1.353 11.049 -7.274 1.00 54.03 98 SER A C 1
ATOM 788 O O . SER A 1 98 ? 1.528 10.670 -8.427 1.00 54.03 98 SER A O 1
ATOM 790 N N . ASP A 1 99 ? 2.265 10.873 -6.311 1.00 61.16 99 ASP A N 1
ATOM 791 C CA . ASP A 1 99 ? 3.570 10.276 -6.614 1.00 61.16 99 ASP A CA 1
ATOM 792 C C . ASP A 1 99 ? 3.442 8.782 -6.914 1.00 61.16 99 ASP A C 1
ATOM 794 O O . ASP A 1 99 ? 4.208 8.314 -7.737 1.00 61.16 99 ASP A O 1
ATOM 798 N N . ALA A 1 100 ? 2.489 8.022 -6.346 1.00 66.50 100 ALA A N 1
ATOM 799 C CA . ALA A 1 100 ? 2.325 6.623 -6.771 1.00 66.50 100 ALA A CA 1
ATOM 800 C C . ALA A 1 100 ? 1.700 6.485 -8.158 1.00 66.50 100 ALA A C 1
ATOM 802 O O . ALA A 1 100 ? 2.113 5.600 -8.888 1.00 66.50 100 ALA A O 1
ATOM 803 N N . SER A 1 101 ? 0.750 7.340 -8.552 1.00 72.19 101 SER A N 1
ATOM 804 C CA . SER A 1 101 ? 0.223 7.340 -9.925 1.00 72.19 101 SER A CA 1
ATOM 805 C C . SER A 1 101 ? 1.329 7.660 -10.923 1.00 72.19 101 SER A C 1
ATOM 807 O O . SER A 1 101 ? 1.500 6.945 -11.909 1.00 72.19 101 SER A O 1
ATOM 809 N N . ASP A 1 102 ? 2.114 8.700 -10.636 1.00 76.50 102 ASP A N 1
ATOM 810 C CA . ASP A 1 102 ? 3.255 9.089 -11.460 1.00 76.50 102 ASP A CA 1
ATOM 811 C C . ASP A 1 102 ? 4.341 8.004 -11.436 1.00 76.50 102 ASP A C 1
ATOM 813 O O . ASP A 1 102 ? 4.891 7.657 -12.475 1.00 76.50 102 ASP A O 1
ATOM 817 N N . PHE A 1 103 ? 4.617 7.402 -10.280 1.00 80.06 103 PHE A N 1
ATOM 818 C CA . PHE A 1 103 ? 5.561 6.297 -10.131 1.00 80.06 103 PHE A CA 1
ATOM 819 C C . PHE A 1 103 ? 5.115 5.060 -10.911 1.00 80.06 103 PHE A C 1
ATOM 821 O O . PHE A 1 103 ? 5.908 4.541 -11.689 1.00 80.06 103 PHE A O 1
ATOM 828 N N . ILE A 1 104 ? 3.856 4.624 -10.773 1.00 83.56 104 ILE A N 1
ATOM 829 C CA . ILE A 1 104 ? 3.281 3.513 -11.543 1.00 83.56 104 ILE A CA 1
ATOM 830 C C . ILE A 1 104 ? 3.439 3.805 -13.033 1.00 83.56 104 ILE A C 1
ATOM 832 O O . ILE A 1 104 ? 3.944 2.966 -13.775 1.00 83.56 104 ILE A O 1
ATOM 836 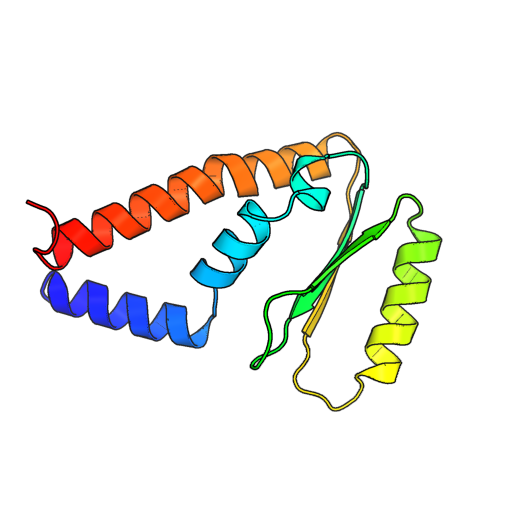N N . PHE A 1 105 ? 3.075 5.017 -13.456 1.00 86.56 105 PHE A N 1
ATOM 837 C CA . PHE A 1 105 ? 3.209 5.447 -14.840 1.00 86.56 105 PHE A CA 1
ATOM 838 C C . PHE A 1 105 ? 4.663 5.383 -15.328 1.00 86.56 105 PHE A C 1
ATOM 840 O O . PHE A 1 105 ? 4.924 4.803 -16.380 1.00 86.56 105 PHE A O 1
ATOM 847 N N . TYR A 1 106 ? 5.621 5.936 -14.580 1.00 87.94 106 TYR A N 1
ATOM 848 C CA . TYR A 1 106 ? 7.032 5.928 -14.969 1.00 87.94 106 TYR A CA 1
ATOM 849 C C . TYR A 1 106 ? 7.632 4.521 -14.981 1.00 87.94 106 TYR A C 1
ATOM 851 O O . TYR A 1 106 ? 8.422 4.219 -15.875 1.00 87.94 106 TYR A O 1
ATOM 859 N N . ILE A 1 107 ? 7.246 3.655 -14.043 1.00 88.75 107 ILE A N 1
ATOM 860 C CA . ILE A 1 107 ? 7.670 2.252 -14.020 1.00 88.75 107 ILE A CA 1
ATOM 861 C C . ILE A 1 107 ? 7.107 1.502 -15.229 1.00 88.75 107 ILE A C 1
ATOM 863 O O . ILE A 1 107 ? 7.867 0.836 -15.930 1.00 88.75 107 ILE A O 1
ATOM 867 N N . ASP A 1 108 ? 5.817 1.649 -15.539 1.00 88.88 108 ASP A N 1
ATOM 868 C CA . ASP A 1 108 ? 5.205 0.978 -16.690 1.00 88.88 108 ASP A CA 1
ATOM 869 C C . ASP A 1 108 ? 5.792 1.487 -18.023 1.00 88.88 108 ASP A C 1
ATOM 871 O O . ASP A 1 108 ? 6.060 0.694 -18.930 1.00 88.88 108 ASP A O 1
ATOM 875 N N . GLN A 1 109 ? 6.087 2.789 -18.134 1.00 91.00 109 GLN A N 1
ATOM 876 C CA . GLN A 1 109 ? 6.812 3.349 -19.283 1.00 91.00 109 GLN A CA 1
ATOM 877 C C . GLN A 1 109 ? 8.231 2.783 -19.399 1.00 91.00 109 GLN A C 1
ATOM 879 O O . GLN A 1 109 ? 8.636 2.374 -20.487 1.00 91.00 109 GLN A O 1
ATOM 884 N N . ALA A 1 110 ? 8.981 2.731 -18.296 1.00 87.88 110 ALA A N 1
ATOM 885 C CA . ALA A 1 110 ? 10.336 2.189 -18.283 1.00 87.88 110 ALA A CA 1
ATOM 886 C C . ALA A 1 110 ? 10.348 0.710 -18.694 1.00 87.88 110 ALA A C 1
ATOM 888 O O . ALA A 1 110 ? 11.127 0.332 -19.564 1.00 87.88 110 ALA A O 1
ATOM 889 N N . ARG A 1 111 ? 9.433 -0.108 -18.158 1.00 89.62 111 ARG A N 1
ATOM 890 C CA . ARG A 1 111 ? 9.271 -1.520 -18.550 1.00 89.62 111 ARG A CA 1
ATOM 891 C C . ARG A 1 111 ? 8.968 -1.658 -20.039 1.00 89.62 111 ARG A C 1
ATOM 893 O O . ARG A 1 111 ? 9.565 -2.489 -20.719 1.00 89.62 111 ARG A O 1
ATOM 900 N N . GLY A 1 112 ? 8.085 -0.818 -20.575 1.00 86.25 112 GLY A N 1
ATOM 901 C CA . GLY A 1 112 ? 7.746 -0.810 -21.996 1.00 86.25 112 GLY A CA 1
ATOM 902 C C . GLY A 1 112 ? 8.903 -0.419 -22.917 1.00 86.25 112 GLY A C 1
ATOM 903 O O . GLY A 1 112 ? 9.098 -1.055 -23.952 1.00 86.25 112 GLY A O 1
ATOM 904 N N . LEU A 1 113 ? 9.675 0.600 -22.534 1.00 89.75 113 LEU A N 1
ATOM 905 C CA . LEU A 1 113 ? 10.850 1.065 -23.275 1.00 89.75 113 LEU A CA 1
ATOM 906 C C . LEU A 1 113 ? 11.969 0.017 -23.265 1.00 89.75 113 LEU A C 1
ATOM 908 O O . LEU A 1 113 ? 12.511 -0.314 -24.315 1.00 89.75 113 LEU A O 1
ATOM 912 N N . LEU A 1 114 ? 12.281 -0.532 -22.089 1.00 89.06 114 LEU A N 1
ATOM 913 C CA . LEU A 1 114 ? 13.379 -1.485 -21.894 1.00 89.06 114 LEU A CA 1
ATOM 914 C C . LEU A 1 114 ? 13.081 -2.867 -22.498 1.00 89.06 114 LEU A C 1
ATOM 916 O O . LEU A 1 114 ? 13.990 -3.540 -22.971 1.00 89.06 114 LEU A O 1
ATOM 920 N N . SER A 1 115 ? 11.808 -3.270 -22.556 1.00 85.56 115 SER A N 1
ATOM 921 C CA . SER A 1 115 ? 11.378 -4.496 -23.253 1.00 85.56 115 SER A CA 1
ATOM 922 C C . SER A 1 115 ? 11.217 -4.326 -24.772 1.00 85.56 115 SER A C 1
ATOM 924 O O . SER A 1 115 ? 10.966 -5.304 -25.474 1.00 85.56 115 SER A O 1
ATOM 926 N N . GLY A 1 116 ? 11.327 -3.098 -25.300 1.00 79.56 116 GLY A N 1
ATOM 927 C CA . GLY A 1 116 ? 11.105 -2.797 -26.720 1.00 79.56 116 GLY A CA 1
ATOM 928 C C . GLY A 1 116 ? 9.636 -2.859 -27.167 1.00 79.56 116 GLY A C 1
ATOM 929 O O . GLY A 1 116 ? 9.361 -2.913 -28.365 1.00 79.56 116 GLY A O 1
ATOM 930 N N . THR A 1 117 ? 8.689 -2.855 -26.224 1.00 71.94 117 THR A N 1
ATOM 931 C CA . THR A 1 117 ? 7.239 -2.956 -26.487 1.00 71.94 117 THR A CA 1
ATOM 932 C C . THR A 1 117 ? 6.592 -1.584 -26.743 1.00 71.94 117 THR A C 1
ATOM 934 O O . THR A 1 117 ? 5.524 -1.497 -27.348 1.00 71.94 117 THR A O 1
ATOM 937 N N . LEU A 1 118 ? 7.251 -0.502 -26.320 1.00 59.16 118 LEU A N 1
ATOM 938 C CA . LEU A 1 118 ? 6.918 0.892 -26.628 1.00 59.16 118 LEU A CA 1
ATOM 939 C C . LEU A 1 118 ? 8.036 1.485 -27.513 1.00 59.16 118 LEU A C 1
ATOM 941 O O . LEU A 1 118 ? 9.183 1.568 -27.080 1.00 59.16 118 LEU A O 1
ATOM 945 N N . SER A 1 119 ? 7.702 1.867 -28.755 1.00 48.94 119 SER A N 1
ATOM 946 C CA . SER A 1 119 ? 8.558 2.604 -29.712 1.00 48.94 119 SER A CA 1
ATOM 947 C C . SER A 1 119 ? 7.896 3.903 -30.143 1.00 48.94 119 SER A C 1
ATOM 949 O O . SER A 1 119 ? 6.663 3.878 -30.358 1.00 48.94 119 SER A O 1
#

pLDDT: mean 76.64, std 12.95, range [47.97, 94.44]

Sequence (119 aa):
MDDNDLVVEFDELDRQLGLMDMLRELDASADIKGGKNHNIILIFSEDAPMEIQTFRDATQAISVLFELEKEHAGTEKDIVLVRGNRHDVRTAFRNYFSDASDFIFYIDQARGLLSGTLS

Secondary structure (DSSP, 8-state):
--HHHHHHHHHHHHHHHTHHHHHHHHHH-HHHHT---SEEEEEEETTEEEEEEEES-HHHHHHHHHHHHHHTTTSS-EEEEEE--TTHHHHHHHIIIIIHHHHHHHHHHHHHHHTT---

Foldseek 3Di:
DALLVVLVVVVVVCVVVVVLLVLVLCLPDPVLVVLQFFKWKWKDDPVDRIDIDGDNDPVVSVVVQVVVCVVCPPHPIDIDIGGDDSVCSVVVSCCSHVVSVVVSVVVVVSSCVSNVVPD

Orga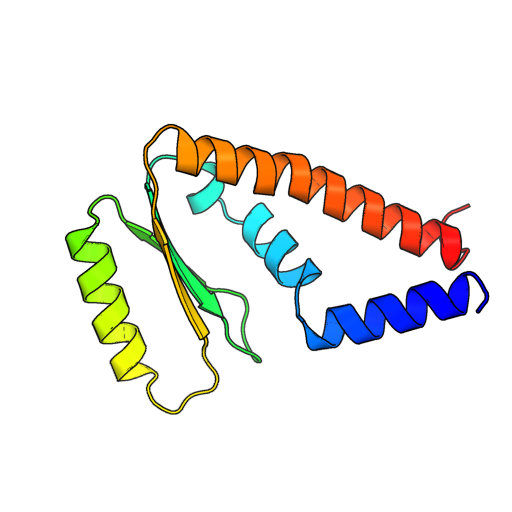nism: NCBI:txid517720

Radius of gyration: 17.04 Å; chains: 1; bounding box: 36×36×48 Å